Protein AF-A0A1G1ZEN1-F1 (afdb_monomer_lite)

Foldseek 3Di:
DDPLLVLLVVLCVLLVVLVVLCVVCVVPLVVSLVSLVVSLVVNCVSVVDPVLVVQLQCQLVVVVVVVLVCVVVVVDADPDDDPSRHRPSRSSSSSSVSSNVVSVVSNCCVVPVD

Radius of gyration: 15.04 Å; chains: 1; bounding box: 38×28×38 Å

pLDDT: mean 95.87, std 5.83, range [54.84, 98.69]

Organism: NCBI:txid1797695

Secondary structure (DSSP, 8-state):
--HHHHHHHHHHHHHHHHHHHHHHHTTSHHHHHHHHHHHHHHHHHHH--HHHHHHHHHHHHHHHHHHHHHHHTTS---SS--BTTB-TTHHHHHHHHHHHHHHHHHHHHHHH--

Sequence (114 aa):
MDKEIKKSLLNFALAGSTPWLAASLWRNPIILTIVLLLIGILMLFLEKDRNSILLYIGAGIGGAITEVISIYFGAWTYTEP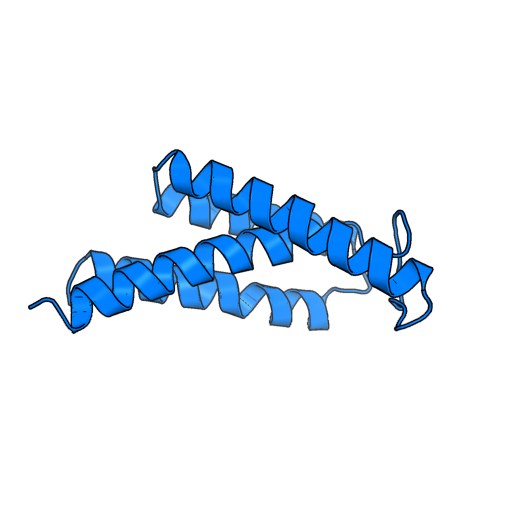TFAGIPIWLPFLWGAAGIFVLRFKKFIDAVFKK

Stru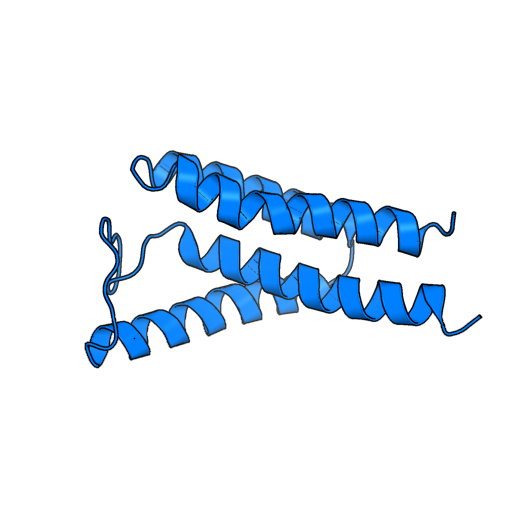cture (mmCIF, N/CA/C/O backbone):
data_AF-A0A1G1ZEN1-F1
#
_entry.id   AF-A0A1G1ZEN1-F1
#
loop_
_atom_site.group_PDB
_atom_site.id
_atom_site.type_symbol
_atom_site.label_atom_id
_atom_site.label_alt_id
_atom_site.label_comp_id
_atom_site.label_asym_id
_atom_site.label_entity_id
_atom_site.label_seq_id
_atom_site.pdbx_PDB_ins_code
_atom_site.Cartn_x
_atom_site.Cartn_y
_atom_site.Cartn_z
_atom_site.occupancy
_atom_site.B_iso_or_equiv
_atom_site.auth_seq_id
_atom_site.auth_comp_id
_atom_site.auth_asym_id
_atom_site.auth_atom_id
_atom_site.pdbx_PDB_model_num
ATOM 1 N N . MET A 1 1 ? -24.563 5.054 12.367 1.00 64.69 1 MET A N 1
ATOM 2 C CA . MET A 1 1 ? -23.502 4.117 11.936 1.00 64.69 1 MET A CA 1
ATOM 3 C C . MET A 1 1 ? -22.292 4.308 12.826 1.00 64.69 1 MET A C 1
ATOM 5 O O . MET A 1 1 ? -21.897 5.457 13.015 1.00 64.69 1 MET A O 1
ATOM 9 N N . ASP A 1 2 ? -21.780 3.211 13.387 1.00 87.31 2 ASP A N 1
ATOM 10 C CA . ASP A 1 2 ? -20.624 3.192 14.288 1.00 87.31 2 ASP A CA 1
ATOM 11 C C . ASP A 1 2 ? -19.424 3.936 13.674 1.00 87.31 2 ASP A C 1
ATOM 13 O O . ASP A 1 2 ? -19.222 3.912 12.452 1.00 87.31 2 ASP A O 1
ATOM 17 N N . LYS A 1 3 ? -18.651 4.633 14.513 1.00 89.25 3 LYS A N 1
ATOM 18 C CA . LYS A 1 3 ? -17.459 5.372 14.091 1.00 89.25 3 LYS A CA 1
ATOM 19 C C . LYS A 1 3 ? -16.457 4.446 13.398 1.00 89.25 3 LYS A C 1
ATOM 21 O O . LYS A 1 3 ? -15.945 4.827 12.349 1.00 89.25 3 LYS A O 1
ATOM 26 N N . GLU A 1 4 ? -16.235 3.236 13.910 1.00 92.38 4 GLU A N 1
ATOM 27 C CA . GLU A 1 4 ? -15.325 2.257 13.307 1.00 92.38 4 GLU A CA 1
ATOM 28 C C . GLU A 1 4 ? -15.849 1.716 11.979 1.00 92.38 4 GLU A C 1
ATOM 30 O O . GLU A 1 4 ? -15.068 1.528 11.044 1.00 92.38 4 GLU A O 1
ATOM 35 N N . ILE A 1 5 ? -17.169 1.564 11.835 1.00 94.06 5 ILE A N 1
ATOM 36 C CA . ILE A 1 5 ? -17.780 1.179 10.557 1.00 94.06 5 ILE A CA 1
ATOM 37 C C . ILE A 1 5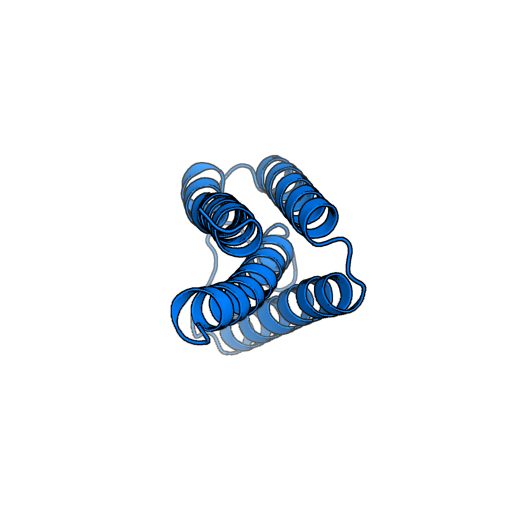 ? -17.536 2.270 9.506 1.00 94.06 5 ILE A C 1
ATOM 39 O O . ILE A 1 5 ? -16.998 1.978 8.441 1.00 94.06 5 ILE A O 1
ATOM 43 N N . LYS A 1 6 ? -17.849 3.540 9.808 1.00 94.56 6 LYS A N 1
ATOM 44 C CA . LYS A 1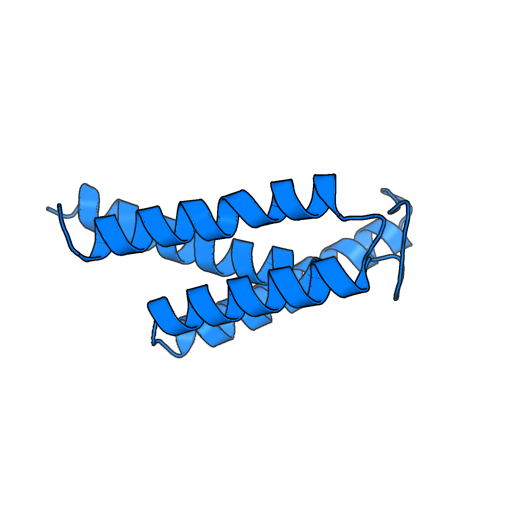 6 ? -17.603 4.672 8.887 1.00 94.56 6 LYS A CA 1
ATOM 45 C C . LYS A 1 6 ? -16.139 4.749 8.461 1.00 94.56 6 LYS A C 1
ATOM 47 O O . LYS A 1 6 ? -15.829 4.883 7.279 1.00 94.56 6 LYS A O 1
ATOM 52 N N . LYS A 1 7 ? -15.238 4.654 9.437 1.00 94.94 7 LYS A N 1
ATOM 53 C CA . LYS A 1 7 ? -13.793 4.734 9.230 1.00 94.94 7 LYS A CA 1
ATOM 54 C C . LYS A 1 7 ? -13.285 3.567 8.371 1.00 94.94 7 LYS A C 1
ATOM 56 O O . LYS A 1 7 ? -12.393 3.757 7.542 1.00 94.94 7 LYS A O 1
ATOM 61 N N . SER A 1 8 ? -13.853 2.372 8.539 1.00 96.31 8 SER A N 1
ATOM 62 C CA . SER A 1 8 ? -13.528 1.192 7.729 1.00 96.31 8 SER A CA 1
ATOM 63 C C . SER A 1 8 ? -14.022 1.327 6.295 1.00 96.31 8 SER A C 1
ATOM 65 O O . SER A 1 8 ? -13.221 1.154 5.385 1.00 96.31 8 SER A O 1
ATOM 67 N N . LEU A 1 9 ? -15.270 1.758 6.085 1.00 96.69 9 LEU A N 1
ATOM 68 C CA . LEU A 1 9 ? -15.810 2.007 4.744 1.00 96.69 9 LEU A CA 1
ATOM 69 C C . LEU A 1 9 ? -14.978 3.036 3.966 1.00 96.69 9 LEU A C 1
ATOM 71 O O . LEU A 1 9 ? -14.675 2.821 2.796 1.00 96.69 9 LEU A O 1
ATOM 75 N N . LEU A 1 10 ? -14.543 4.116 4.624 1.00 97.31 10 LEU A N 1
ATOM 76 C CA . LEU A 1 10 ? -13.655 5.100 4.002 1.00 97.31 10 LEU A CA 1
ATOM 77 C C . LEU A 1 10 ? -12.311 4.482 3.590 1.00 97.31 10 LEU A C 1
ATOM 79 O O . LEU A 1 10 ? -11.843 4.711 2.480 1.00 97.31 10 LEU A O 1
ATOM 83 N N . ASN A 1 11 ? -11.697 3.671 4.455 1.00 97.25 11 ASN A N 1
ATOM 84 C CA . ASN A 1 11 ? -10.448 2.989 4.109 1.00 97.25 11 ASN A CA 1
ATOM 85 C C . ASN A 1 11 ? -10.636 1.953 2.996 1.00 97.25 11 ASN A C 1
ATOM 87 O O . ASN A 1 11 ? -9.725 1.778 2.198 1.00 97.25 11 ASN A O 1
ATOM 91 N N . PHE A 1 12 ? -11.793 1.295 2.907 1.00 98.00 12 PHE A N 1
ATOM 92 C CA . PHE A 1 12 ? -12.096 0.397 1.792 1.00 98.00 12 PHE A CA 1
ATOM 93 C C . PHE A 1 12 ? -12.210 1.154 0.475 1.00 98.00 12 PHE A C 1
ATOM 95 O O . PHE A 1 12 ? -11.667 0.696 -0.522 1.00 98.00 12 PHE A O 1
ATOM 102 N N . ALA A 1 13 ? -12.846 2.328 0.472 1.00 98.19 13 ALA A N 1
ATOM 103 C CA . ALA A 1 13 ? -12.896 3.177 -0.714 1.00 98.19 13 ALA A CA 1
ATOM 104 C C . ALA A 1 13 ? -11.494 3.653 -1.134 1.00 98.19 13 ALA A C 1
ATOM 106 O O . ALA A 1 13 ? -11.155 3.603 -2.314 1.00 98.19 13 ALA A O 1
ATOM 107 N N . LEU A 1 14 ? -10.660 4.066 -0.172 1.00 98.25 14 LEU A N 1
ATOM 108 C CA . LEU A 1 14 ? -9.279 4.483 -0.433 1.00 98.25 14 LEU A CA 1
ATOM 109 C C . LEU A 1 14 ? -8.412 3.327 -0.942 1.00 98.25 14 LEU A C 1
ATOM 111 O O . LEU A 1 14 ? -7.740 3.475 -1.953 1.00 98.25 14 LEU A O 1
ATOM 115 N N . ALA A 1 15 ? -8.446 2.167 -0.288 1.00 97.50 15 ALA A N 1
ATOM 116 C CA . ALA A 1 15 ? -7.692 1.000 -0.732 1.00 97.50 15 ALA A CA 1
ATOM 117 C C . ALA A 1 15 ? -8.194 0.480 -2.086 1.00 97.50 15 ALA A C 1
ATOM 119 O O . ALA A 1 15 ? -7.388 0.179 -2.958 1.00 97.50 15 ALA A O 1
ATOM 120 N N . GLY A 1 16 ? -9.513 0.422 -2.289 1.00 96.94 16 GLY A N 1
ATOM 121 C CA . GLY A 1 16 ? -10.133 -0.029 -3.534 1.00 96.94 16 GLY A CA 1
ATOM 122 C C . GLY A 1 16 ? -9.878 0.899 -4.723 1.00 96.94 16 GLY A C 1
ATOM 123 O O . GLY A 1 16 ? -9.869 0.431 -5.860 1.00 96.94 16 GLY A O 1
ATOM 124 N N . SER A 1 17 ? -9.602 2.187 -4.494 1.00 98.06 17 SER A N 1
ATOM 125 C CA . SER A 1 17 ? -9.191 3.090 -5.574 1.00 98.06 17 SER A CA 1
ATOM 126 C C . SER A 1 17 ? -7.756 2.830 -6.045 1.00 98.06 17 SER A C 1
ATOM 128 O O . SER A 1 17 ? -7.452 3.099 -7.205 1.00 98.06 17 SER A O 1
ATOM 130 N N . THR A 1 18 ? -6.882 2.258 -5.206 1.00 98.31 18 THR A N 1
ATOM 131 C CA . THR A 1 18 ? -5.477 2.003 -5.571 1.00 98.31 18 THR A CA 1
ATOM 132 C C . THR A 1 18 ? -5.285 1.084 -6.790 1.00 98.31 18 THR A C 1
ATOM 134 O O . THR A 1 18 ? -4.547 1.499 -7.686 1.00 98.31 18 THR A O 1
ATOM 137 N N . PRO A 1 19 ? -5.948 -0.087 -6.939 1.00 97.56 19 PRO A N 1
ATOM 138 C CA . PRO A 1 19 ? -5.837 -0.884 -8.163 1.00 97.56 19 PRO A CA 1
ATOM 139 C C . PRO A 1 19 ? -6.455 -0.187 -9.381 1.00 97.56 19 PRO A C 1
ATOM 141 O O . PRO A 1 19 ? -5.931 -0.315 -10.485 1.00 97.56 19 PRO A O 1
ATOM 144 N N . TRP A 1 20 ? -7.529 0.588 -9.201 1.00 97.94 20 TRP A N 1
ATOM 145 C CA . TRP A 1 20 ? -8.135 1.354 -10.295 1.00 97.94 20 TRP A CA 1
ATOM 146 C C . TRP A 1 20 ? -7.192 2.449 -10.818 1.00 97.94 20 TRP A C 1
ATOM 148 O O . TRP A 1 20 ? -7.014 2.607 -12.029 1.00 97.94 20 TRP A O 1
ATOM 158 N N . LEU A 1 21 ? -6.525 3.161 -9.907 1.00 98.25 21 LEU A N 1
ATOM 159 C CA . LEU A 1 21 ? -5.491 4.139 -10.234 1.00 98.25 21 LEU A CA 1
ATOM 160 C C . LEU A 1 21 ? -4.282 3.472 -10.889 1.00 98.25 21 LEU A C 1
ATOM 162 O O . LEU A 1 21 ? -3.778 3.997 -11.878 1.00 98.25 21 LEU A O 1
ATOM 166 N N . ALA A 1 22 ? -3.856 2.303 -10.402 1.00 97.62 22 ALA A N 1
ATOM 167 C CA . ALA A 1 22 ? -2.776 1.545 -11.023 1.00 97.62 22 ALA A CA 1
ATOM 168 C C . ALA A 1 22 ? -3.115 1.154 -12.469 1.00 97.62 22 ALA A C 1
ATOM 170 O O . ALA A 1 22 ? -2.339 1.433 -13.380 1.00 97.62 22 ALA A O 1
ATOM 171 N N . ALA A 1 23 ? -4.313 0.615 -12.706 1.00 96.88 23 ALA A N 1
ATOM 172 C CA . ALA A 1 23 ? -4.781 0.255 -14.044 1.00 96.88 23 ALA A CA 1
ATOM 173 C C . ALA A 1 23 ? -4.903 1.463 -14.993 1.00 96.88 23 ALA A C 1
ATOM 175 O O . ALA A 1 23 ? -4.722 1.317 -16.200 1.00 96.88 23 ALA A O 1
ATOM 176 N N . SER A 1 24 ? -5.176 2.657 -14.462 1.00 97.75 24 SER A N 1
ATOM 177 C CA . SER A 1 24 ? -5.367 3.875 -15.263 1.00 97.75 24 SER A CA 1
ATOM 178 C C . SER A 1 24 ? -4.072 4.660 -15.505 1.00 97.75 24 SER A C 1
ATOM 180 O O . SER A 1 24 ? -3.924 5.307 -16.540 1.00 97.75 24 SER A O 1
ATOM 182 N N . LEU A 1 25 ? -3.128 4.624 -14.559 1.00 97.56 25 LEU A N 1
ATOM 183 C CA . LEU A 1 25 ? -1.942 5.489 -14.537 1.00 97.56 25 LEU A CA 1
ATOM 184 C C . LEU A 1 25 ? -0.614 4.727 -14.634 1.00 97.56 25 LEU A C 1
ATOM 186 O O . LEU A 1 25 ? 0.435 5.350 -14.485 1.00 97.56 25 LEU A O 1
ATOM 190 N N . TRP A 1 26 ? -0.614 3.417 -14.914 1.00 96.69 26 TRP A N 1
ATOM 191 C CA . TRP A 1 26 ? 0.617 2.608 -14.979 1.00 96.69 26 TRP A CA 1
ATOM 192 C C . TRP A 1 26 ? 1.682 3.159 -15.938 1.00 96.69 26 TRP A C 1
ATOM 194 O O . TRP A 1 26 ? 2.867 3.016 -15.657 1.00 96.69 26 TRP A O 1
ATOM 204 N N . ARG A 1 27 ? 1.279 3.840 -17.023 1.00 96.69 27 ARG A N 1
ATOM 205 C CA . ARG A 1 27 ? 2.196 4.498 -17.978 1.00 96.69 27 ARG A CA 1
ATOM 206 C C . ARG A 1 27 ? 2.905 5.732 -17.416 1.00 96.69 27 ARG A C 1
ATOM 208 O O . ARG A 1 27 ? 3.863 6.208 -18.007 1.00 96.69 27 ARG A O 1
ATOM 215 N N . ASN A 1 28 ? 2.427 6.271 -16.297 1.00 97.06 28 ASN A N 1
ATOM 216 C CA . ASN A 1 28 ? 3.006 7.424 -15.613 1.00 97.06 28 ASN A CA 1
ATOM 217 C C . ASN A 1 28 ? 3.426 7.017 -14.189 1.00 97.06 28 ASN A C 1
ATOM 219 O O . ASN A 1 28 ? 2.819 7.476 -13.213 1.00 97.06 28 ASN A O 1
ATOM 223 N N . PRO A 1 29 ? 4.456 6.159 -14.039 1.00 95.75 29 PRO A N 1
ATOM 224 C CA . PRO A 1 29 ? 4.779 5.515 -12.766 1.00 95.75 29 PRO A CA 1
ATOM 225 C C . PRO A 1 29 ? 5.113 6.511 -11.651 1.00 95.75 29 PRO A C 1
ATOM 227 O O . PRO A 1 29 ? 4.764 6.265 -10.503 1.00 95.75 29 PRO A O 1
ATOM 230 N N . ILE A 1 30 ? 5.715 7.662 -11.971 1.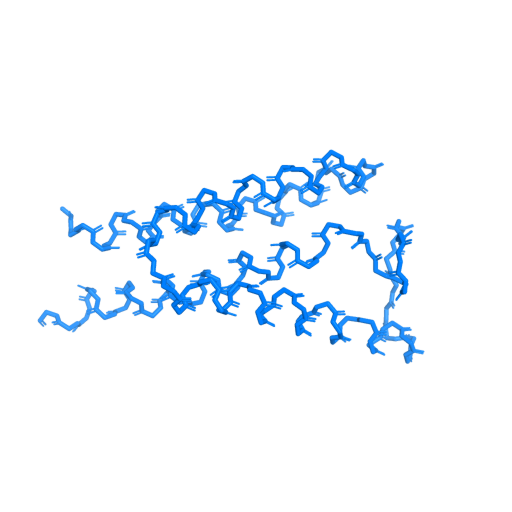00 96.69 30 ILE A N 1
ATOM 231 C CA . ILE A 1 30 ? 6.040 8.706 -10.983 1.00 96.69 30 ILE A CA 1
ATOM 232 C C . ILE A 1 30 ? 4.768 9.345 -10.411 1.00 96.69 30 ILE A C 1
ATOM 234 O O . ILE A 1 30 ? 4.630 9.459 -9.193 1.00 96.69 30 ILE A O 1
ATOM 238 N N . ILE A 1 31 ? 3.821 9.734 -11.273 1.00 98.00 31 ILE A N 1
ATOM 239 C CA . ILE A 1 31 ? 2.550 10.339 -10.844 1.00 98.00 31 ILE A CA 1
ATOM 240 C C . ILE A 1 31 ? 1.768 9.333 -10.002 1.00 98.00 31 ILE A C 1
ATOM 242 O O . ILE A 1 31 ? 1.288 9.673 -8.922 1.00 98.00 31 ILE A O 1
ATOM 246 N N . LEU A 1 32 ? 1.688 8.085 -10.467 1.00 98.38 32 LEU A N 1
ATOM 247 C CA . LEU A 1 32 ? 1.013 7.019 -9.741 1.00 98.38 32 LEU A CA 1
ATOM 248 C C . LEU A 1 32 ? 1.647 6.786 -8.362 1.00 98.38 32 LEU A C 1
ATOM 250 O O . LEU A 1 32 ? 0.919 6.728 -7.375 1.00 98.38 32 LEU A O 1
ATOM 254 N N . THR A 1 33 ? 2.978 6.743 -8.258 1.00 98.38 33 THR A N 1
ATOM 255 C CA . THR A 1 33 ? 3.676 6.636 -6.967 1.00 98.38 33 THR A CA 1
ATOM 256 C C . THR A 1 33 ? 3.294 7.758 -6.013 1.00 98.38 33 THR A C 1
ATOM 258 O O . THR A 1 33 ? 2.965 7.483 -4.862 1.00 98.38 33 THR A O 1
ATOM 261 N N . ILE A 1 34 ? 3.307 9.012 -6.474 1.00 98.56 34 ILE A N 1
ATOM 262 C CA . ILE A 1 34 ? 2.948 10.163 -5.635 1.00 98.56 34 ILE A CA 1
ATOM 263 C C . ILE A 1 34 ? 1.503 10.028 -5.146 1.00 98.56 34 ILE A C 1
ATOM 265 O O . ILE A 1 34 ? 1.239 10.192 -3.957 1.00 98.56 34 ILE A O 1
ATOM 269 N N . VAL A 1 35 ? 0.571 9.679 -6.034 1.00 98.56 35 VAL A N 1
ATOM 270 C CA . VAL A 1 35 ? -0.842 9.504 -5.676 1.00 98.56 35 VAL A CA 1
ATOM 271 C C . VAL A 1 35 ? -1.024 8.373 -4.659 1.00 98.56 35 VAL A C 1
ATOM 273 O O . VAL A 1 35 ? -1.687 8.576 -3.642 1.00 98.56 35 VAL A O 1
ATOM 276 N N . LEU A 1 36 ? -0.416 7.203 -4.882 1.00 98.69 36 LEU A N 1
ATOM 277 C CA . LEU A 1 36 ? -0.518 6.075 -3.950 1.00 98.69 36 LEU A CA 1
ATOM 278 C C . LEU A 1 36 ? 0.138 6.381 -2.602 1.00 98.69 36 LEU A C 1
ATOM 280 O O . LEU A 1 36 ? -0.403 6.002 -1.564 1.00 98.69 36 LEU A O 1
ATOM 284 N N . LEU A 1 37 ? 1.254 7.113 -2.594 1.00 98.50 37 LEU A N 1
ATOM 285 C CA . LEU A 1 37 ? 1.892 7.576 -1.366 1.00 98.50 37 LEU A CA 1
ATOM 286 C C . LEU A 1 37 ? 0.965 8.510 -0.577 1.00 98.50 37 LEU A C 1
ATOM 288 O O . LEU A 1 37 ? 0.797 8.320 0.626 1.00 98.50 37 LEU A O 1
ATOM 292 N N . LEU A 1 38 ? 0.326 9.483 -1.235 1.00 98.62 38 LEU A N 1
ATOM 293 C CA . LEU A 1 38 ? -0.626 10.392 -0.590 1.00 98.62 38 LEU A CA 1
ATOM 294 C C . LEU A 1 38 ? -1.851 9.648 -0.040 1.00 98.62 38 LEU A C 1
ATOM 296 O O . LEU A 1 38 ? -2.297 9.947 1.069 1.00 98.62 38 LEU A O 1
ATOM 300 N N . ILE A 1 39 ? -2.362 8.649 -0.767 1.00 98.50 39 ILE A N 1
ATOM 301 C CA . ILE A 1 39 ? -3.442 7.777 -0.285 1.00 98.50 39 ILE A CA 1
ATOM 302 C C . ILE A 1 39 ? -2.988 6.991 0.948 1.00 98.50 39 ILE A C 1
ATOM 304 O O . ILE A 1 39 ? -3.687 6.997 1.960 1.00 98.50 39 ILE A O 1
ATOM 308 N N . GLY A 1 40 ? -1.811 6.363 0.903 1.00 98.31 40 GLY A N 1
ATOM 309 C CA . GLY A 1 40 ? -1.251 5.626 2.035 1.00 98.31 40 GLY A CA 1
ATOM 310 C C . GLY A 1 40 ? -1.067 6.511 3.269 1.00 98.31 40 GLY A C 1
ATOM 311 O O . GLY A 1 40 ? -1.487 6.146 4.367 1.00 98.31 40 GLY A O 1
ATOM 312 N N . ILE A 1 41 ? -0.535 7.722 3.084 1.00 98.19 41 ILE A N 1
ATOM 313 C CA . ILE A 1 41 ? -0.405 8.737 4.135 1.00 98.19 41 ILE A CA 1
ATOM 314 C C . ILE A 1 41 ? -1.778 9.087 4.723 1.00 98.19 41 ILE A C 1
ATOM 316 O O . ILE A 1 41 ? -1.939 9.073 5.943 1.00 98.19 41 ILE A O 1
ATOM 320 N N . LEU A 1 42 ? -2.786 9.348 3.885 1.00 98.00 42 LEU A N 1
ATOM 321 C CA . LEU A 1 42 ? -4.147 9.636 4.339 1.00 98.00 42 LEU A CA 1
ATOM 322 C C . LEU A 1 42 ? -4.734 8.468 5.147 1.00 98.00 42 LEU A C 1
ATOM 324 O O . LEU A 1 42 ? -5.290 8.689 6.221 1.00 98.00 42 LEU A O 1
ATOM 328 N N . MET A 1 43 ? -4.577 7.228 4.683 1.00 97.75 43 MET A N 1
ATOM 329 C CA . MET A 1 43 ? -5.039 6.032 5.397 1.00 97.75 43 MET A CA 1
ATOM 330 C C . MET A 1 43 ? -4.369 5.895 6.773 1.00 97.75 43 MET A C 1
ATOM 332 O O . MET A 1 43 ? -5.048 5.658 7.775 1.00 97.75 43 MET A O 1
ATOM 336 N N . LEU A 1 44 ? -3.056 6.122 6.856 1.00 97.44 44 LEU A N 1
ATOM 337 C CA . LEU A 1 44 ? -2.316 6.108 8.121 1.00 97.44 44 LEU A CA 1
ATOM 338 C C . LEU A 1 44 ? -2.749 7.244 9.062 1.00 97.44 44 LEU A C 1
ATOM 340 O O . LEU A 1 44 ? -2.921 7.016 10.262 1.00 97.44 44 LEU A O 1
ATOM 344 N N . PHE A 1 45 ? -2.997 8.445 8.530 1.00 96.50 45 PHE A N 1
ATOM 345 C CA . PHE A 1 45 ? -3.538 9.574 9.294 1.00 96.50 45 PHE A CA 1
ATOM 346 C C . PHE A 1 45 ? -4.946 9.319 9.824 1.00 96.50 45 PHE A C 1
ATOM 348 O O . PHE A 1 45 ? -5.293 9.821 10.896 1.00 96.50 45 PHE A O 1
ATOM 355 N N . LEU A 1 46 ? -5.761 8.553 9.099 1.00 94.56 46 LEU A N 1
ATOM 356 C CA . LEU A 1 46 ? -7.051 8.103 9.602 1.00 94.56 46 LEU A CA 1
ATOM 357 C C . LEU A 1 46 ? -6.844 7.099 10.738 1.00 94.56 46 LEU A C 1
ATOM 359 O O . LEU A 1 46 ? -7.502 7.224 11.770 1.00 94.56 46 LEU A O 1
ATOM 363 N N . GLU A 1 47 ? -5.922 6.140 10.606 1.00 92.38 47 GLU A N 1
ATOM 364 C CA . GLU A 1 47 ? -5.688 5.136 11.648 1.00 92.38 47 GLU A CA 1
ATOM 365 C C . GLU A 1 47 ? -5.148 5.703 12.958 1.00 92.38 47 GLU A C 1
ATOM 367 O O . GLU A 1 47 ? -5.710 5.364 14.001 1.00 92.38 47 GLU A O 1
ATOM 372 N N . LYS A 1 48 ? -4.149 6.595 12.902 1.00 87.94 48 LYS A N 1
ATOM 373 C CA . LYS A 1 48 ? -3.466 7.184 14.074 1.00 87.94 48 LYS A CA 1
ATOM 374 C C . LYS A 1 48 ? -2.910 6.142 15.052 1.00 87.94 48 LYS A C 1
ATOM 376 O O . LYS A 1 48 ? -2.948 6.335 16.263 1.00 87.94 48 LYS A O 1
ATOM 381 N N . ASP A 1 49 ? -2.396 5.038 14.525 1.00 89.56 49 ASP A N 1
ATOM 382 C CA . ASP A 1 49 ? -1.902 3.911 15.312 1.00 89.56 49 ASP A CA 1
ATOM 383 C C . ASP A 1 49 ? -0.548 3.414 14.779 1.00 89.56 49 ASP A C 1
ATOM 385 O O . ASP A 1 49 ? -0.336 3.315 13.568 1.00 89.56 49 ASP A O 1
ATOM 389 N N . ARG A 1 50 ? 0.378 3.090 15.691 1.00 91.69 50 ARG A N 1
ATOM 390 C CA . ARG A 1 50 ? 1.737 2.642 15.341 1.00 91.69 50 ARG A CA 1
ATOM 391 C C . ARG A 1 50 ? 1.733 1.273 14.669 1.00 91.69 50 ARG A C 1
ATOM 393 O O . ARG A 1 50 ? 2.520 1.056 13.751 1.00 91.69 50 ARG A O 1
ATOM 400 N N . ASN A 1 51 ? 0.832 0.377 15.072 1.00 93.56 51 ASN A N 1
ATOM 401 C CA . ASN A 1 51 ? 0.745 -0.951 14.461 1.00 93.56 51 ASN A CA 1
ATOM 402 C C . ASN A 1 51 ? 0.295 -0.857 13.000 1.00 93.56 51 ASN A C 1
ATOM 404 O O . ASN A 1 51 ? 0.758 -1.621 12.161 1.00 93.56 51 ASN A O 1
ATOM 408 N N . SER A 1 52 ? -0.545 0.128 12.678 1.00 95.94 52 SER A N 1
ATOM 409 C CA . SER A 1 52 ? -0.965 0.415 11.304 1.00 95.94 52 SER A CA 1
ATOM 410 C C . SER A 1 52 ? 0.215 0.854 10.424 1.00 95.94 52 SER A C 1
ATOM 412 O O . SER A 1 52 ? 0.325 0.406 9.288 1.00 95.94 52 SER A O 1
ATOM 414 N N . ILE A 1 53 ? 1.148 1.654 10.956 1.00 97.56 53 ILE A N 1
ATOM 415 C CA . ILE A 1 53 ? 2.380 2.037 10.241 1.00 97.56 53 ILE A CA 1
ATOM 416 C C . ILE A 1 53 ? 3.257 0.809 9.975 1.00 97.56 53 ILE A C 1
ATOM 418 O O . ILE A 1 53 ? 3.690 0.599 8.844 1.00 97.56 53 ILE A O 1
ATOM 422 N N . LEU A 1 54 ? 3.490 -0.017 11.000 1.00 97.31 54 LEU A N 1
ATOM 423 C CA . LEU A 1 54 ? 4.276 -1.245 10.858 1.00 97.31 54 LEU A CA 1
ATOM 424 C C . LEU A 1 54 ? 3.650 -2.196 9.839 1.00 97.31 54 LEU A C 1
ATOM 426 O O . LEU A 1 54 ? 4.364 -2.771 9.024 1.00 97.31 54 LEU A O 1
ATOM 430 N N . LEU A 1 55 ? 2.323 -2.321 9.845 1.00 97.50 55 LEU A N 1
ATOM 431 C CA . LEU A 1 55 ? 1.608 -3.150 8.886 1.00 97.50 55 LEU A CA 1
ATOM 432 C C . LEU A 1 55 ? 1.709 -2.602 7.461 1.00 97.50 55 LEU A C 1
ATOM 434 O O . LEU A 1 55 ? 1.930 -3.380 6.543 1.00 97.50 55 LEU A O 1
ATOM 438 N N . TYR A 1 56 ? 1.586 -1.287 7.265 1.00 98.50 56 TYR A N 1
ATOM 439 C CA . TYR A 1 56 ? 1.740 -0.666 5.947 1.00 98.50 56 TYR A CA 1
ATOM 440 C C . TYR A 1 56 ? 3.146 -0.893 5.384 1.00 98.50 56 TYR A C 1
ATOM 442 O O . TYR A 1 56 ? 3.295 -1.321 4.243 1.00 98.50 56 TYR A O 1
ATOM 450 N N . ILE A 1 57 ? 4.183 -0.647 6.191 1.00 98.38 57 ILE A N 1
ATOM 451 C CA . ILE A 1 57 ? 5.579 -0.842 5.778 1.00 98.38 57 ILE A CA 1
ATOM 452 C C . ILE A 1 57 ? 5.863 -2.330 5.543 1.00 98.38 57 ILE A C 1
ATOM 454 O O . ILE A 1 57 ? 6.431 -2.690 4.515 1.00 98.38 57 ILE A O 1
ATOM 458 N N . GLY A 1 58 ? 5.439 -3.196 6.466 1.00 98.50 58 GLY A N 1
ATOM 459 C CA . GLY A 1 58 ? 5.637 -4.640 6.379 1.00 98.50 58 GLY A CA 1
ATOM 460 C C . GLY A 1 58 ? 4.939 -5.258 5.171 1.00 98.50 58 GLY A C 1
ATOM 461 O O . GLY A 1 58 ? 5.565 -6.013 4.435 1.00 98.50 58 GLY A O 1
ATOM 462 N N . ALA A 1 59 ? 3.678 -4.895 4.918 1.00 98.50 59 ALA A N 1
ATOM 463 C CA . ALA A 1 59 ? 2.950 -5.336 3.733 1.00 98.50 59 ALA A CA 1
ATOM 464 C C . ALA A 1 59 ? 3.566 -4.762 2.452 1.00 98.50 59 ALA A C 1
ATOM 466 O O . ALA A 1 59 ? 3.742 -5.500 1.491 1.00 98.50 59 ALA A O 1
ATOM 467 N N . GLY A 1 60 ? 3.950 -3.482 2.446 1.00 98.56 60 GLY A N 1
ATOM 468 C CA . GLY A 1 60 ? 4.554 -2.837 1.282 1.00 98.56 60 GLY A CA 1
ATOM 469 C C . GLY A 1 60 ? 5.881 -3.467 0.863 1.00 98.56 60 GLY A C 1
ATOM 470 O O . GLY A 1 60 ? 6.056 -3.822 -0.300 1.00 98.56 60 GLY A O 1
ATOM 471 N N . ILE A 1 61 ? 6.801 -3.655 1.813 1.00 98.38 61 ILE A N 1
ATOM 472 C CA . ILE A 1 61 ? 8.098 -4.298 1.560 1.00 98.38 61 ILE A CA 1
ATOM 473 C C . ILE A 1 61 ? 7.908 -5.790 1.277 1.00 98.38 61 ILE A C 1
ATOM 475 O O . ILE A 1 61 ? 8.440 -6.294 0.292 1.00 98.38 61 ILE A O 1
ATOM 479 N N . GLY A 1 62 ? 7.142 -6.494 2.113 1.00 98.44 62 GLY A N 1
ATOM 480 C CA . GLY A 1 62 ? 6.917 -7.931 1.977 1.00 98.44 62 GLY A CA 1
ATOM 481 C C . GLY A 1 62 ? 6.264 -8.291 0.645 1.00 98.44 62 GLY A C 1
ATOM 482 O O . GLY A 1 62 ? 6.789 -9.133 -0.076 1.00 98.44 62 GLY A O 1
ATOM 483 N N . GLY A 1 63 ? 5.183 -7.597 0.282 1.00 98.06 63 GLY A N 1
ATOM 484 C CA . GLY A 1 63 ? 4.484 -7.779 -0.991 1.00 98.06 63 GLY A CA 1
ATOM 485 C C . GLY A 1 63 ? 5.369 -7.472 -2.201 1.00 98.06 63 GLY A C 1
ATOM 486 O O . GLY A 1 63 ? 5.414 -8.245 -3.156 1.00 98.06 63 GLY A O 1
ATOM 487 N N . ALA A 1 64 ? 6.159 -6.397 -2.141 1.00 97.88 64 ALA A N 1
ATOM 488 C CA . ALA A 1 64 ? 7.117 -6.080 -3.198 1.00 97.88 64 ALA A CA 1
ATOM 489 C C . ALA A 1 64 ? 8.215 -7.148 -3.341 1.00 97.88 64 ALA A C 1
ATOM 491 O O . ALA A 1 64 ? 8.552 -7.528 -4.458 1.00 97.88 64 ALA A O 1
ATOM 492 N N . ILE A 1 65 ? 8.748 -7.679 -2.235 1.00 98.50 65 ILE A N 1
ATOM 493 C CA . ILE A 1 65 ? 9.738 -8.766 -2.271 1.00 98.50 65 ILE A CA 1
ATOM 494 C C . ILE A 1 65 ? 9.128 -10.033 -2.877 1.00 98.50 65 ILE A C 1
ATOM 496 O O . ILE A 1 65 ? 9.767 -10.666 -3.716 1.00 98.50 65 ILE A O 1
ATOM 500 N N . THR A 1 66 ? 7.899 -10.402 -2.501 1.00 98.31 66 THR A N 1
ATOM 501 C CA . THR A 1 66 ? 7.236 -11.582 -3.080 1.00 98.31 66 THR A CA 1
ATOM 502 C C . THR A 1 66 ? 7.025 -11.450 -4.588 1.00 98.31 66 THR A C 1
ATOM 504 O O . THR A 1 66 ? 7.179 -12.428 -5.320 1.00 98.31 66 THR A O 1
ATOM 507 N N . GLU A 1 67 ? 6.747 -10.239 -5.070 1.00 98.19 67 GLU A N 1
ATOM 508 C CA . GLU A 1 67 ? 6.639 -9.934 -6.501 1.00 98.19 67 GLU A CA 1
ATOM 509 C C . GLU A 1 67 ? 7.997 -10.051 -7.201 1.00 98.19 67 GLU A C 1
ATOM 511 O O . GLU A 1 67 ? 8.112 -10.745 -8.207 1.00 98.19 67 GLU A O 1
ATOM 516 N N . VAL A 1 68 ? 9.056 -9.466 -6.630 1.00 98.44 68 VAL A N 1
ATOM 517 C CA . VAL A 1 68 ? 10.424 -9.571 -7.170 1.00 98.44 68 VAL A CA 1
ATOM 518 C C . VAL A 1 68 ? 10.865 -11.030 -7.298 1.00 98.44 68 VAL A C 1
ATOM 520 O O . VAL A 1 68 ? 11.411 -11.414 -8.330 1.00 98.44 68 VAL A O 1
ATOM 523 N N . ILE A 1 69 ? 10.600 -11.863 -6.286 1.00 98.50 69 ILE A N 1
ATOM 524 C CA . ILE A 1 69 ? 10.898 -13.302 -6.331 1.00 98.50 69 ILE A CA 1
ATOM 525 C C . ILE A 1 69 ? 10.144 -13.966 -7.488 1.00 98.50 69 ILE A C 1
ATOM 527 O O . ILE A 1 69 ? 10.737 -14.704 -8.273 1.00 98.50 69 ILE A O 1
ATOM 531 N N . SER A 1 70 ? 8.848 -13.685 -7.621 1.00 98.12 70 SER A N 1
ATOM 532 C CA . SER A 1 70 ? 8.007 -14.288 -8.661 1.00 98.12 70 SER A CA 1
ATOM 533 C C . SER A 1 70 ? 8.469 -13.908 -10.072 1.00 98.12 70 SER A C 1
ATOM 535 O O . SER A 1 70 ? 8.530 -14.760 -10.959 1.00 98.12 70 SER A O 1
ATOM 537 N N . ILE A 1 71 ? 8.876 -12.653 -10.264 1.00 98.25 71 ILE A N 1
ATOM 538 C CA . ILE A 1 71 ? 9.431 -12.153 -11.527 1.00 98.25 71 ILE A CA 1
ATOM 539 C C . ILE A 1 71 ? 10.798 -12.773 -11.815 1.00 98.25 71 ILE A C 1
ATOM 541 O O . ILE A 1 71 ? 11.061 -13.165 -12.950 1.00 98.25 71 ILE A O 1
ATOM 545 N N . TYR A 1 72 ? 11.656 -12.914 -10.800 1.00 97.75 72 TYR A N 1
ATOM 546 C CA . TYR A 1 72 ? 12.964 -13.559 -10.937 1.00 97.75 72 TYR A CA 1
ATOM 547 C C . TYR A 1 72 ? 12.845 -15.003 -11.445 1.00 97.75 72 TYR A C 1
ATOM 549 O O . TYR A 1 72 ? 13.628 -15.427 -12.292 1.00 97.75 72 TYR A O 1
ATOM 557 N N . PHE A 1 73 ? 11.834 -15.744 -10.983 1.00 98.19 73 PHE A N 1
ATOM 558 C CA . PHE A 1 73 ? 11.542 -17.100 -11.460 1.00 98.19 73 PHE A CA 1
ATOM 559 C C . PHE A 1 73 ? 10.758 -17.150 -12.783 1.00 98.19 73 PHE A C 1
ATOM 561 O O . PHE A 1 73 ? 10.430 -18.237 -13.255 1.00 98.19 73 PHE A O 1
ATOM 568 N N . GLY A 1 74 ? 10.463 -16.003 -13.399 1.00 97.50 74 GLY A N 1
ATOM 569 C CA . GLY A 1 74 ? 9.780 -15.930 -14.689 1.00 97.50 74 GLY A CA 1
ATOM 570 C C . GLY A 1 74 ? 8.286 -16.255 -14.633 1.00 97.50 74 GLY A C 1
ATOM 571 O O . GLY A 1 74 ? 7.714 -16.615 -15.659 1.00 97.50 74 GLY A O 1
ATOM 572 N N . ALA A 1 75 ? 7.644 -16.140 -13.465 1.00 98.19 75 ALA A N 1
ATOM 573 C CA . ALA A 1 75 ? 6.217 -16.430 -13.326 1.00 98.19 75 ALA A CA 1
ATOM 574 C C . ALA A 1 75 ? 5.339 -15.410 -14.078 1.00 98.19 75 ALA A C 1
ATOM 576 O O . ALA A 1 75 ? 4.357 -15.789 -14.714 1.00 98.19 75 ALA A O 1
ATOM 577 N N . TRP A 1 76 ? 5.696 -14.123 -14.022 1.00 98.19 76 TRP A N 1
ATOM 578 C CA . TRP A 1 76 ? 5.113 -13.038 -14.822 1.00 98.19 76 TRP A CA 1
ATOM 579 C C . TRP A 1 76 ? 6.075 -11.848 -14.902 1.00 98.19 76 TRP A C 1
ATOM 581 O O . TRP A 1 76 ? 7.129 -11.841 -14.266 1.00 98.19 76 TRP A O 1
ATOM 591 N N . THR A 1 77 ? 5.709 -10.828 -15.680 1.00 97.25 77 THR A N 1
ATOM 592 C CA . THR A 1 77 ? 6.447 -9.564 -15.794 1.00 97.25 77 THR A CA 1
ATOM 593 C C . THR A 1 77 ? 5.495 -8.369 -15.806 1.00 97.25 77 THR A C 1
ATOM 595 O O . THR A 1 77 ? 4.330 -8.483 -16.189 1.00 97.25 77 THR A O 1
ATOM 598 N N . TYR A 1 78 ? 5.996 -7.206 -15.383 1.00 96.56 78 TYR A N 1
ATOM 599 C CA . TYR A 1 78 ? 5.306 -5.929 -15.561 1.00 96.56 78 TYR A CA 1
ATOM 600 C C . TYR A 1 78 ? 5.683 -5.292 -16.897 1.00 96.56 78 TYR A C 1
ATOM 602 O O . TYR A 1 78 ? 6.834 -5.365 -17.319 1.00 96.56 78 TYR A O 1
ATOM 610 N N . THR A 1 79 ? 4.726 -4.605 -17.524 1.00 95.75 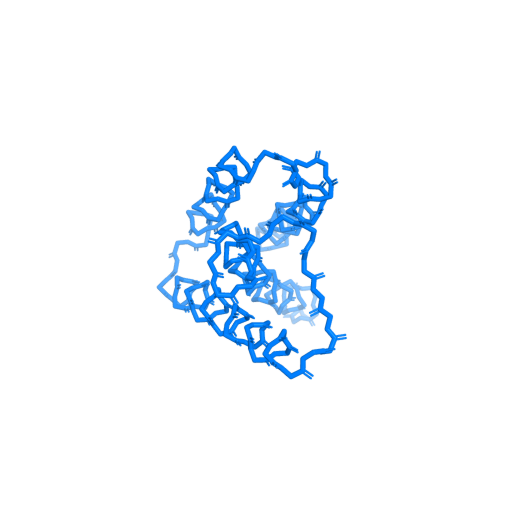79 THR A N 1
ATOM 611 C CA . THR A 1 79 ? 4.949 -3.868 -18.778 1.00 95.75 79 THR A CA 1
ATOM 612 C C . THR A 1 79 ? 5.906 -2.684 -18.607 1.00 95.75 79 THR A C 1
ATOM 614 O O . THR A 1 79 ? 6.702 -2.422 -19.497 1.00 95.75 79 THR A O 1
ATOM 617 N N . GLU A 1 80 ? 5.849 -1.988 -17.465 1.00 94.06 80 GLU A N 1
ATOM 618 C CA . GLU A 1 80 ? 6.678 -0.807 -17.152 1.00 94.06 80 GLU A CA 1
ATOM 619 C C . GLU A 1 80 ? 7.420 -1.009 -15.819 1.00 94.06 80 GLU A C 1
ATOM 621 O O . GLU A 1 80 ? 7.037 -0.442 -14.786 1.00 94.06 80 GLU A O 1
ATOM 626 N N . PRO A 1 81 ? 8.446 -1.878 -15.788 1.00 95.62 81 PRO A N 1
ATOM 627 C CA . PRO A 1 81 ? 9.242 -2.099 -14.591 1.00 95.62 81 PRO A CA 1
ATOM 628 C C . PRO A 1 81 ? 10.158 -0.895 -14.334 1.00 95.62 81 PRO A C 1
ATOM 630 O O . PRO A 1 81 ? 10.688 -0.286 -15.258 1.00 95.62 81 PRO A O 1
ATOM 633 N N . THR A 1 82 ? 10.384 -0.555 -13.064 1.00 95.12 82 THR A N 1
ATOM 634 C CA . THR A 1 82 ? 11.283 0.551 -12.682 1.00 95.12 82 THR A CA 1
ATOM 635 C C . THR A 1 82 ? 12.504 0.054 -11.913 1.00 95.12 82 THR A C 1
ATOM 637 O O . THR A 1 82 ? 13.607 0.549 -12.123 1.00 95.12 82 THR A O 1
ATOM 640 N N . PHE A 1 83 ? 12.329 -0.921 -11.018 1.00 94.19 83 PHE A N 1
ATOM 641 C CA . PHE A 1 83 ? 13.402 -1.449 -10.179 1.00 94.19 83 PHE A CA 1
ATOM 642 C C . PHE A 1 83 ? 13.162 -2.926 -9.863 1.00 94.19 83 PHE A C 1
ATOM 644 O O . PHE A 1 83 ? 12.048 -3.302 -9.517 1.00 94.19 83 PHE A O 1
ATOM 651 N N . ALA A 1 84 ? 14.198 -3.765 -9.973 1.00 95.44 84 ALA A N 1
ATOM 652 C CA . ALA A 1 84 ? 14.128 -5.204 -9.674 1.00 95.44 84 ALA A CA 1
ATOM 653 C C . ALA A 1 84 ? 12.962 -5.948 -10.373 1.00 95.44 84 ALA A C 1
ATOM 655 O O . ALA A 1 84 ? 12.407 -6.899 -9.835 1.00 95.44 84 ALA A O 1
ATOM 656 N N . GLY A 1 85 ? 12.569 -5.495 -11.569 1.00 96.50 85 GLY A N 1
ATOM 657 C CA . GLY A 1 85 ? 11.455 -6.064 -12.334 1.00 96.50 85 GLY A CA 1
ATOM 658 C C . GLY A 1 85 ? 10.063 -5.569 -11.925 1.00 96.50 85 GLY A C 1
ATOM 659 O O . GLY A 1 85 ? 9.110 -5.815 -12.658 1.00 96.50 85 GLY A O 1
ATOM 660 N N . ILE A 1 86 ? 9.935 -4.815 -10.828 1.00 98.00 86 ILE A N 1
ATOM 661 C CA . ILE A 1 86 ? 8.663 -4.245 -10.367 1.00 98.00 86 ILE A CA 1
ATOM 662 C C . ILE A 1 86 ? 8.567 -2.731 -10.640 1.00 98.00 86 ILE A C 1
ATOM 664 O O . ILE A 1 86 ? 9.583 -2.027 -10.697 1.00 98.00 86 ILE A O 1
ATOM 668 N N . PRO A 1 87 ? 7.355 -2.178 -10.791 1.00 97.62 87 PRO A N 1
ATOM 669 C CA . PRO A 1 87 ? 7.143 -0.739 -10.822 1.00 97.62 87 PRO A CA 1
ATOM 670 C C . PRO A 1 87 ? 7.370 -0.107 -9.446 1.00 97.62 87 PRO A C 1
ATOM 672 O O . PRO A 1 87 ? 6.983 -0.661 -8.417 1.00 97.62 87 PRO A O 1
ATOM 675 N N . ILE A 1 88 ? 7.923 1.106 -9.416 1.00 97.62 88 ILE A N 1
ATOM 676 C CA . ILE A 1 88 ? 8.232 1.812 -8.158 1.00 97.62 88 ILE A CA 1
ATOM 677 C C . ILE A 1 88 ? 6.989 2.163 -7.316 1.00 97.62 88 ILE A C 1
ATOM 679 O O . ILE A 1 88 ? 7.098 2.376 -6.111 1.00 97.62 88 ILE A O 1
ATOM 683 N N . TRP A 1 89 ? 5.797 2.186 -7.917 1.00 98.19 89 TRP A N 1
ATOM 684 C CA . TRP A 1 89 ? 4.537 2.429 -7.206 1.00 98.19 89 TRP A CA 1
ATOM 685 C C . TRP A 1 89 ? 4.017 1.197 -6.442 1.00 98.19 89 TRP A C 1
ATOM 687 O O . TRP A 1 89 ? 3.188 1.335 -5.540 1.00 98.19 89 TRP A O 1
ATOM 697 N N . LEU A 1 90 ? 4.492 -0.007 -6.779 1.00 98.19 90 LEU A N 1
ATOM 698 C CA . LEU A 1 90 ? 3.937 -1.274 -6.297 1.00 98.19 90 LEU A CA 1
ATOM 699 C C . LEU A 1 90 ? 4.005 -1.463 -4.767 1.00 98.19 90 LEU A C 1
ATOM 701 O O . LEU A 1 90 ? 3.000 -1.889 -4.191 1.00 98.19 90 LEU A O 1
ATOM 705 N N . PRO A 1 91 ? 5.100 -1.096 -4.065 1.00 98.56 91 PRO A N 1
ATOM 706 C CA . PRO A 1 91 ? 5.152 -1.212 -2.606 1.00 98.56 91 PRO A CA 1
ATOM 707 C C . PRO A 1 91 ? 4.056 -0.406 -1.892 1.00 98.56 91 PRO A C 1
ATOM 709 O O . PRO A 1 91 ? 3.543 -0.830 -0.859 1.00 98.56 91 PRO A O 1
ATOM 712 N N . PHE A 1 92 ? 3.653 0.745 -2.437 1.00 98.62 92 PHE A N 1
ATOM 713 C CA . PHE A 1 92 ? 2.617 1.586 -1.830 1.00 98.62 92 PHE A CA 1
ATOM 714 C C . PHE A 1 92 ? 1.218 0.982 -1.998 1.00 98.62 92 PHE A C 1
ATOM 716 O O . PHE A 1 92 ? 0.399 1.066 -1.081 1.00 98.62 92 PHE A O 1
ATOM 723 N N . LEU A 1 93 ? 0.965 0.306 -3.125 1.00 98.56 93 LEU A N 1
ATOM 724 C CA . LEU A 1 93 ? -0.263 -0.466 -3.328 1.00 98.56 93 LEU A CA 1
ATOM 725 C C . LEU A 1 93 ? -0.358 -1.613 -2.311 1.00 98.56 93 LEU A C 1
ATOM 727 O O . LEU A 1 93 ? -1.382 -1.761 -1.643 1.00 98.56 93 LEU A O 1
ATOM 731 N N . TRP A 1 94 ? 0.724 -2.375 -2.124 1.00 98.69 94 TRP A N 1
ATOM 732 C CA . TRP A 1 94 ? 0.779 -3.439 -1.115 1.00 98.69 94 TRP A CA 1
ATOM 733 C C . TRP A 1 94 ? 0.626 -2.911 0.318 1.00 98.69 94 TRP A C 1
ATOM 735 O O . TRP A 1 94 ? -0.067 -3.523 1.133 1.00 98.69 94 TRP A O 1
ATOM 745 N N . GLY A 1 95 ? 1.190 -1.741 0.626 1.00 98.56 95 GLY A N 1
ATOM 746 C CA . GLY A 1 95 ? 0.975 -1.075 1.912 1.00 98.56 95 GLY A CA 1
ATOM 747 C C . GLY A 1 95 ? -0.499 -0.732 2.159 1.00 98.56 95 GLY A C 1
ATOM 748 O O . GLY A 1 95 ? -1.039 -1.028 3.230 1.00 98.56 95 GLY A O 1
ATOM 749 N N . ALA A 1 96 ? -1.185 -0.170 1.157 1.00 98.56 96 ALA A N 1
ATOM 750 C CA . ALA A 1 96 ? -2.619 0.114 1.230 1.00 98.56 96 ALA A CA 1
ATOM 751 C C . ALA A 1 96 ? -3.453 -1.170 1.405 1.00 98.56 96 ALA A C 1
ATOM 753 O O . ALA A 1 96 ? -4.395 -1.184 2.203 1.00 98.56 96 ALA A O 1
ATOM 754 N N . ALA A 1 97 ? -3.069 -2.264 0.739 1.00 98.38 97 ALA A N 1
ATOM 755 C CA . ALA A 1 97 ? -3.680 -3.579 0.929 1.00 98.38 97 ALA A CA 1
ATOM 756 C C . ALA A 1 97 ? -3.508 -4.099 2.370 1.00 98.38 97 ALA A C 1
ATOM 758 O O . ALA A 1 97 ? -4.457 -4.618 2.960 1.00 98.38 97 ALA A O 1
ATOM 759 N N . GLY A 1 98 ? -2.345 -3.887 2.993 1.00 98.12 98 GLY A N 1
ATOM 760 C CA . GLY A 1 98 ? -2.131 -4.206 4.409 1.00 98.12 98 GLY A CA 1
ATOM 761 C C . GLY A 1 98 ? -3.115 -3.477 5.331 1.00 98.12 98 GLY A C 1
ATOM 762 O O . GLY A 1 98 ? -3.765 -4.096 6.178 1.00 98.12 98 GLY A O 1
ATOM 763 N N . ILE A 1 99 ? -3.303 -2.169 5.128 1.00 98.06 99 ILE A N 1
ATOM 764 C CA . ILE A 1 99 ? -4.293 -1.398 5.897 1.00 98.06 99 ILE A CA 1
ATOM 765 C C . ILE A 1 99 ? -5.716 -1.879 5.610 1.00 98.06 99 ILE A C 1
ATOM 767 O O . ILE A 1 99 ? -6.512 -1.987 6.544 1.00 98.06 99 ILE A O 1
ATOM 771 N N . PHE A 1 100 ? -6.047 -2.217 4.362 1.00 98.00 100 PHE A N 1
ATOM 772 C CA . PHE A 1 100 ? -7.346 -2.797 4.025 1.00 98.00 100 PHE A CA 1
ATOM 773 C C . PHE A 1 100 ? -7.648 -4.036 4.876 1.00 98.00 100 PHE A C 1
ATOM 775 O O . PHE A 1 100 ? -8.705 -4.086 5.505 1.00 98.00 100 PHE A O 1
ATOM 782 N N . VAL A 1 101 ? -6.709 -4.982 4.983 1.00 97.62 101 VAL A N 1
ATOM 783 C CA . VAL A 1 101 ? -6.879 -6.205 5.789 1.00 97.62 101 VAL A CA 1
ATOM 784 C C . VAL A 1 101 ? -7.112 -5.878 7.269 1.00 97.62 101 VAL A C 1
ATOM 786 O O . VAL A 1 101 ? -8.031 -6.419 7.891 1.00 97.62 101 VAL A O 1
ATOM 789 N N . LEU A 1 102 ? -6.350 -4.938 7.837 1.00 96.19 102 LEU A N 1
ATOM 790 C CA . LEU A 1 102 ? -6.560 -4.480 9.216 1.00 96.19 102 LEU A CA 1
ATOM 791 C C . LEU A 1 102 ? -7.962 -3.902 9.427 1.00 96.19 102 LEU A C 1
ATOM 793 O O . LEU A 1 102 ? -8.620 -4.187 10.431 1.00 96.19 102 LEU A O 1
ATOM 797 N N . ARG A 1 103 ? -8.425 -3.076 8.488 1.00 95.88 103 ARG A N 1
ATOM 798 C CA . ARG A 1 103 ? -9.751 -2.452 8.548 1.00 95.88 103 ARG A CA 1
ATOM 799 C C . ARG A 1 103 ? -10.867 -3.446 8.323 1.00 95.88 103 ARG A C 1
ATOM 801 O O . ARG A 1 103 ? -11.904 -3.319 8.960 1.00 95.88 103 ARG A O 1
ATOM 808 N N . PHE A 1 104 ? -10.632 -4.463 7.508 1.00 96.88 104 PHE A N 1
ATOM 809 C CA . PHE A 1 104 ? -11.562 -5.560 7.315 1.00 96.88 104 PHE A CA 1
ATOM 810 C C . PHE A 1 104 ? -11.809 -6.307 8.625 1.00 96.88 104 PHE A C 1
ATOM 812 O O . PHE A 1 104 ? -12.958 -6.474 9.032 1.00 96.88 104 PHE A O 1
ATOM 819 N N . LYS A 1 105 ? -10.741 -6.624 9.367 1.00 95.38 105 LYS A N 1
ATOM 820 C CA . LYS A 1 105 ? -10.861 -7.198 10.712 1.00 95.38 105 LYS A CA 1
ATOM 821 C C . LYS A 1 105 ? -11.652 -6.289 11.663 1.00 95.38 105 LYS A C 1
ATOM 823 O O . LYS A 1 105 ? -12.593 -6.754 12.299 1.00 95.38 105 LYS A O 1
ATOM 828 N N . LYS A 1 106 ? -11.291 -5.002 11.762 1.00 94.12 106 LYS A N 1
ATOM 829 C CA . LYS A 1 106 ? -11.974 -4.042 12.657 1.00 94.12 106 LYS A CA 1
ATOM 830 C C . LYS A 1 106 ? -13.452 -3.864 12.297 1.00 94.12 106 LYS A C 1
ATOM 832 O O . LYS A 1 106 ? -14.284 -3.738 13.188 1.00 94.12 106 LYS A O 1
ATOM 837 N N . PHE A 1 107 ? -13.779 -3.876 11.007 1.00 95.44 107 PHE A N 1
ATOM 838 C CA . PHE A 1 107 ? -15.152 -3.825 10.517 1.00 95.44 107 PHE A CA 1
ATOM 839 C C . PHE A 1 107 ? -15.952 -5.052 10.955 1.00 95.44 107 PHE A C 1
ATOM 841 O O . PHE A 1 107 ? -17.031 -4.886 11.512 1.00 95.44 107 PHE A O 1
ATOM 848 N N . ILE A 1 108 ? -15.415 -6.263 10.762 1.00 95.31 108 ILE A N 1
ATOM 849 C CA . ILE A 1 108 ? -16.059 -7.502 11.222 1.00 95.31 108 ILE A CA 1
ATOM 850 C C . ILE A 1 108 ? -16.289 -7.445 12.734 1.00 95.31 108 ILE A C 1
ATOM 852 O O . ILE A 1 108 ? -17.407 -7.681 13.184 1.00 95.31 108 ILE A O 1
ATOM 856 N N . ASP A 1 109 ? -15.266 -7.074 13.509 1.00 94.25 109 ASP A N 1
ATOM 857 C CA . ASP A 1 109 ? -15.386 -6.926 14.962 1.00 94.25 109 ASP A CA 1
ATOM 858 C C . ASP A 1 109 ? -16.514 -5.928 15.321 1.00 94.25 109 ASP A C 1
ATOM 860 O O . ASP A 1 109 ? -17.361 -6.237 16.151 1.00 94.25 109 ASP A O 1
ATOM 864 N N . ALA A 1 110 ? -16.598 -4.771 14.656 1.00 93.12 110 ALA A N 1
ATOM 865 C CA . ALA A 1 110 ? -17.630 -3.761 14.922 1.00 93.12 110 ALA A CA 1
ATOM 866 C C . ALA A 1 110 ? -19.054 -4.164 14.481 1.00 93.12 110 ALA A C 1
ATOM 868 O O . ALA A 1 110 ? -20.032 -3.683 15.054 1.00 93.12 110 ALA A O 1
ATOM 869 N N . VAL A 1 111 ? -19.189 -5.003 13.448 1.00 92.81 111 VAL A N 1
ATOM 870 C CA . VAL A 1 111 ? -20.489 -5.473 12.938 1.00 92.81 111 VAL A CA 1
ATOM 871 C C . VAL A 1 111 ? -21.015 -6.654 13.752 1.00 92.81 111 VAL A C 1
ATOM 873 O O . VAL A 1 111 ? -22.206 -6.689 14.052 1.00 92.81 111 VAL A O 1
ATOM 876 N N . PHE A 1 112 ? -20.144 -7.603 14.106 1.00 90.19 112 PHE A N 1
ATOM 877 C CA . PHE A 1 112 ? -20.539 -8.899 14.666 1.00 90.19 112 PHE A CA 1
ATOM 878 C C . PHE A 1 112 ? -20.257 -9.072 16.162 1.00 90.19 112 PHE A C 1
ATOM 880 O O . PHE A 1 112 ? -20.854 -9.958 16.760 1.00 90.19 112 PHE A O 1
ATOM 887 N N . LYS A 1 113 ? -19.386 -8.267 16.792 1.00 73.31 113 LYS A N 1
ATOM 888 C CA . LYS A 1 113 ? -19.188 -8.291 18.260 1.00 73.31 113 LYS A CA 1
ATOM 889 C C . LYS A 1 113 ? -20.061 -7.271 18.998 1.00 73.31 113 LYS A C 1
ATOM 891 O O . LYS A 1 113 ? -19.659 -6.763 20.045 1.00 73.31 113 LYS A O 1
ATOM 896 N N . LYS A 1 114 ? -21.234 -6.962 18.444 1.00 54.84 114 LYS A N 1
ATOM 897 C CA . LYS A 1 114 ? -22.329 -6.402 19.237 1.00 54.84 114 LYS A CA 1
ATOM 898 C C . LYS A 1 114 ? -22.995 -7.498 20.047 1.00 54.84 114 LYS A C 1
ATOM 900 O O . LYS A 1 114 ? -23.247 -8.567 19.454 1.00 54.84 114 LYS A O 1
#